Protein AF-A0A7X8TM30-F1 (afdb_monomer_lite)

Secondary structure (DSSP, 8-state):
---SSS-PPPPPPHHHHGGGGSHHHHHHHHHHHHHHHHHHHHHHHHHHHHHHHHHHTTTS-HHHHHHHHHHHHHHHHHHTTS-HHHHHHHHHHHHHHHHH--

pLDDT: mean 86.97, std 12.56, range [34.38, 96.81]

Foldseek 3Di:
DPPPPDDDQDDDPPVCPVVCVPVVVVVVSVVVSVVVVVVLVLLVVLLVVLVVQLVVCVVPDPVSSVVSNQVSLVVQCVVVVHDSVVSVVSNVVSVCCVVPPD

Sequence (102 aa):
MKDDQQFPRPEVPERVAHLMHEPALAALHNHTINIRRETARQIIRLLDDREDRQREVARDHIHYRRATAHEANRHAALLLETTEQTATAILNSAEYVREHLP

Radius of gyration: 17.88 Å; chains: 1; bounding box: 40×27×49 Å

Organism: NCBI:txid1463632

Structure (mmCIF, N/CA/C/O backbone):
data_AF-A0A7X8TM30-F1
#
_entry.id   AF-A0A7X8TM30-F1
#
loop_
_atom_site.group_PDB
_atom_site.id
_atom_site.type_symbol
_atom_site.label_atom_id
_atom_site.label_alt_id
_atom_site.label_comp_id
_atom_site.label_asym_id
_atom_site.label_entity_id
_atom_site.label_seq_id
_atom_site.pdbx_PDB_ins_code
_atom_site.Cartn_x
_atom_site.Cartn_y
_atom_site.Cartn_z
_atom_site.occupancy
_atom_site.B_iso_or_equiv
_atom_site.auth_seq_id
_atom_site.auth_comp_id
_atom_site.auth_asym_id
_atom_site.auth_atom_id
_atom_site.pdbx_PDB_model_num
ATOM 1 N N . MET A 1 1 ? -21.224 -1.572 -10.426 1.00 34.38 1 MET A N 1
ATOM 2 C CA . MET A 1 1 ? -21.110 -1.474 -8.957 1.00 34.38 1 MET A CA 1
ATOM 3 C C . MET A 1 1 ? -21.016 -2.882 -8.390 1.00 34.38 1 MET A C 1
ATOM 5 O O . MET A 1 1 ? -22.038 -3.520 -8.174 1.00 34.38 1 MET A O 1
ATOM 9 N N . LYS A 1 2 ? -19.797 -3.407 -8.262 1.00 35.66 2 LYS A N 1
ATOM 10 C CA . LYS A 1 2 ? -19.497 -4.682 -7.594 1.00 35.66 2 LYS A CA 1
ATOM 11 C C . LYS A 1 2 ? -18.190 -4.485 -6.812 1.00 35.66 2 LYS A C 1
ATOM 13 O O . LYS A 1 2 ? -17.198 -5.111 -7.135 1.00 35.66 2 LYS A O 1
ATOM 18 N N . ASP A 1 3 ? -18.183 -3.576 -5.837 1.00 44.09 3 ASP A N 1
ATOM 19 C CA . ASP A 1 3 ? -16.950 -3.191 -5.117 1.00 44.09 3 ASP A CA 1
ATOM 20 C C . ASP A 1 3 ? -16.993 -3.484 -3.604 1.00 44.09 3 ASP A C 1
ATOM 22 O O . ASP A 1 3 ? -16.168 -2.976 -2.846 1.00 44.09 3 ASP A O 1
ATOM 26 N N . ASP A 1 4 ? -17.929 -4.327 -3.150 1.00 43.72 4 ASP A N 1
ATOM 27 C CA . ASP A 1 4 ? -18.099 -4.632 -1.717 1.00 43.72 4 ASP A CA 1
ATOM 28 C C . ASP A 1 4 ? -17.808 -6.091 -1.324 1.00 43.72 4 ASP A C 1
ATOM 30 O O . ASP A 1 4 ? -17.810 -6.424 -0.138 1.00 43.72 4 ASP A O 1
ATOM 34 N N . GLN A 1 5 ? -17.503 -6.975 -2.279 1.00 52.38 5 GLN A N 1
ATOM 35 C CA . GLN A 1 5 ? -17.090 -8.351 -1.985 1.00 52.38 5 GLN A CA 1
ATOM 36 C C . GLN A 1 5 ? -15.587 -8.511 -2.208 1.00 52.38 5 GLN A C 1
ATOM 38 O O . GLN A 1 5 ? -15.202 -8.790 -3.333 1.00 52.38 5 GLN A O 1
ATOM 43 N N . GLN A 1 6 ? -14.761 -8.369 -1.158 1.00 60.66 6 GLN A N 1
ATOM 44 C CA . GLN A 1 6 ? -13.488 -9.123 -1.071 1.00 60.66 6 GLN A CA 1
ATOM 45 C C . GLN A 1 6 ? -12.687 -8.988 0.229 1.00 60.66 6 GLN A C 1
ATOM 47 O O . GLN A 1 6 ? -11.751 -9.754 0.417 1.00 60.66 6 GLN A O 1
ATOM 52 N N . PHE A 1 7 ? -13.036 -8.093 1.161 1.00 60.94 7 PHE A N 1
ATOM 53 C CA . PHE A 1 7 ? -12.339 -8.061 2.455 1.00 60.94 7 PHE A CA 1
ATOM 54 C C . PHE A 1 7 ? -13.133 -8.791 3.541 1.00 60.94 7 PHE A C 1
ATOM 56 O O . PHE A 1 7 ? -14.159 -8.247 3.988 1.00 60.94 7 PHE A O 1
ATOM 63 N N . PRO A 1 8 ? -12.671 -9.970 4.016 1.00 67.50 8 PRO A N 1
ATOM 64 C CA . PRO A 1 8 ? -13.305 -10.642 5.141 1.00 67.50 8 PRO A CA 1
ATOM 65 C C . PRO A 1 8 ? -13.369 -9.678 6.324 1.00 67.50 8 PRO A C 1
ATOM 67 O O . PRO A 1 8 ? -12.455 -8.881 6.564 1.00 67.50 8 PRO A O 1
ATOM 70 N N . ARG A 1 9 ? -14.503 -9.672 7.027 1.00 69.94 9 ARG A N 1
ATOM 71 C CA . ARG A 1 9 ? -14.637 -8.841 8.222 1.00 69.94 9 ARG A CA 1
ATOM 72 C C . ARG A 1 9 ? -13.778 -9.501 9.302 1.00 69.94 9 ARG A C 1
ATOM 74 O O . ARG A 1 9 ? -14.048 -10.657 9.614 1.00 69.94 9 ARG A O 1
ATOM 81 N N . PRO A 1 10 ? -12.746 -8.825 9.832 1.00 75.81 10 PRO A N 1
ATOM 82 C CA . PRO A 1 10 ? -11.920 -9.432 10.860 1.00 75.81 10 PRO A CA 1
ATOM 83 C C . PRO A 1 10 ? -12.794 -9.732 12.076 1.00 75.81 10 PRO A C 1
ATOM 85 O O . PRO A 1 10 ? -13.578 -8.882 12.509 1.00 75.81 10 PRO A O 1
ATOM 88 N N . GLU A 1 11 ? -12.682 -10.952 12.588 1.00 81.94 11 GLU A N 1
ATOM 89 C CA . GLU A 1 11 ? -13.421 -11.375 13.768 1.00 81.94 11 GLU A CA 1
ATOM 90 C C . GLU A 1 11 ? -12.873 -10.676 15.013 1.00 81.94 11 GLU A C 1
ATOM 92 O O . GLU A 1 11 ? -11.667 -10.437 15.153 1.00 81.94 11 GLU A O 1
ATOM 97 N N . VAL A 1 12 ? -13.777 -10.329 15.928 1.00 83.25 12 VAL A N 1
ATOM 98 C CA . VAL A 1 12 ? -13.389 -9.798 17.233 1.00 83.25 12 VAL A CA 1
ATOM 99 C C . VAL A 1 12 ? -12.866 -10.968 18.066 1.00 83.25 12 VAL A C 1
ATOM 101 O O . VAL A 1 12 ? -13.599 -11.940 18.240 1.00 83.25 12 VAL A O 1
ATOM 104 N N . PRO A 1 13 ? -11.639 -10.900 18.615 1.00 86.94 13 PRO A N 1
ATOM 105 C CA . PRO A 1 13 ? -11.124 -11.980 19.448 1.00 86.94 13 PRO A CA 1
ATOM 106 C C . PRO A 1 13 ? -12.039 -12.231 20.653 1.00 86.94 13 PRO A C 1
ATOM 108 O O . PRO A 1 13 ? -12.415 -11.281 21.340 1.00 86.94 13 PRO A O 1
ATOM 111 N N . GLU A 1 14 ? -12.331 -13.498 20.960 1.00 87.75 14 GLU A N 1
ATOM 112 C CA . GLU A 1 14 ? -13.285 -13.891 22.016 1.00 87.75 14 GLU A CA 1
ATOM 113 C C . GLU A 1 14 ? -13.021 -13.189 23.357 1.00 87.75 14 GLU A C 1
ATOM 115 O O . GLU A 1 14 ? -13.936 -12.666 23.992 1.00 87.75 14 GLU A O 1
ATOM 120 N N . ARG A 1 15 ? -11.742 -13.064 23.737 1.00 89.62 15 ARG A N 1
ATOM 121 C CA . ARG A 1 15 ? -11.289 -12.387 24.966 1.00 89.62 15 ARG A CA 1
ATOM 122 C C . ARG A 1 15 ? -11.779 -10.942 25.128 1.00 89.62 15 ARG A C 1
ATOM 124 O O . ARG A 1 15 ? -11.845 -10.453 26.249 1.00 89.62 15 ARG A O 1
ATOM 131 N N . VAL A 1 16 ? -12.096 -10.252 24.033 1.00 86.69 16 VAL A N 1
ATOM 132 C CA . VAL A 1 16 ? -12.571 -8.856 24.018 1.00 86.69 16 VAL A CA 1
ATOM 133 C C . VAL A 1 16 ? -13.969 -8.718 23.414 1.00 86.69 16 VAL A C 1
ATOM 135 O O . VAL A 1 16 ? -14.468 -7.603 23.299 1.00 86.69 16 VAL A O 1
ATOM 138 N N . ALA A 1 17 ? -14.637 -9.822 23.065 1.00 88.25 17 ALA A N 1
ATOM 139 C CA . ALA A 1 17 ? -15.962 -9.791 22.447 1.00 88.25 17 ALA A CA 1
ATOM 140 C C . ALA A 1 17 ? -17.011 -9.103 23.339 1.00 88.25 17 ALA A C 1
ATOM 142 O O . ALA A 1 17 ? -17.854 -8.365 22.837 1.00 88.25 17 ALA A O 1
ATOM 143 N N . HIS A 1 18 ? -16.898 -9.256 24.663 1.00 87.94 18 HIS A N 1
ATOM 144 C CA . HIS A 1 18 ? -17.770 -8.593 25.639 1.00 87.94 18 HIS A CA 1
ATOM 145 C C . HIS A 1 18 ? -17.720 -7.056 25.558 1.00 87.94 18 HIS A C 1
ATOM 147 O O . HIS A 1 18 ? -18.704 -6.395 25.876 1.00 87.94 18 HIS A O 1
ATOM 153 N N . LEU A 1 19 ? -16.611 -6.472 25.085 1.00 87.31 19 LEU A N 1
ATOM 154 C CA . LEU A 1 19 ? -16.474 -5.021 24.917 1.00 87.31 19 LEU A CA 1
ATOM 155 C C . LEU A 1 19 ? -17.322 -4.477 23.761 1.00 87.31 19 LEU A C 1
ATOM 157 O O . LEU A 1 19 ? -17.571 -3.278 23.699 1.00 87.31 19 LEU A O 1
ATOM 161 N N . MET A 1 20 ? -17.803 -5.337 22.860 1.00 89.12 20 MET A N 1
ATOM 162 C CA . MET A 1 20 ? -18.669 -4.928 21.749 1.00 89.12 20 MET A CA 1
ATOM 163 C C . MET A 1 20 ? -20.101 -4.598 22.191 1.00 89.12 20 MET A C 1
ATOM 165 O O . MET A 1 20 ? -20.871 -4.073 21.390 1.00 89.12 20 MET A O 1
ATOM 169 N N . HIS A 1 21 ? -20.462 -4.878 23.448 1.00 88.75 21 HIS A N 1
ATOM 170 C CA . HIS A 1 21 ? -21.724 -4.421 24.032 1.00 88.75 21 HIS A CA 1
ATOM 171 C C . HIS A 1 21 ? -21.711 -2.920 24.355 1.00 88.75 21 HIS A C 1
ATOM 173 O O . HIS A 1 21 ? -22.776 -2.312 24.421 1.00 88.75 21 HIS A O 1
ATOM 179 N N . GLU A 1 22 ? -20.526 -2.314 24.490 1.00 93.81 22 GLU A N 1
ATOM 180 C CA . GLU A 1 22 ? -20.376 -0.871 24.661 1.00 93.81 22 GLU A CA 1
ATOM 181 C C . GLU A 1 22 ? -20.471 -0.159 23.299 1.00 93.81 22 GLU A C 1
ATOM 183 O O . GLU A 1 22 ? -19.595 -0.350 22.442 1.00 93.81 22 GLU A O 1
ATOM 188 N N . PRO A 1 23 ? -21.482 0.706 23.067 1.00 89.75 23 PRO A N 1
ATOM 189 C CA . PRO A 1 23 ? -21.723 1.303 21.751 1.00 89.75 23 PRO A CA 1
ATOM 190 C C . PRO A 1 23 ? -20.528 2.094 21.207 1.00 89.75 23 PRO A C 1
ATOM 192 O O . PRO A 1 23 ? -20.227 2.032 20.014 1.00 89.75 23 PRO A O 1
ATOM 195 N N . ALA A 1 24 ? -19.815 2.808 22.082 1.00 91.38 24 ALA A N 1
ATOM 196 C CA . ALA A 1 24 ? -18.645 3.596 21.704 1.00 91.38 24 ALA A CA 1
ATOM 197 C C . ALA A 1 24 ? -17.479 2.713 21.223 1.00 91.38 24 ALA A C 1
ATOM 199 O O . ALA A 1 24 ? -16.830 3.031 20.225 1.00 91.38 24 ALA A O 1
ATOM 200 N N . LEU A 1 25 ? -17.240 1.578 21.889 1.00 90.94 25 LEU A N 1
ATOM 201 C CA . LEU A 1 25 ? -16.171 0.646 21.522 1.00 90.94 25 LEU A CA 1
ATOM 202 C C . LEU A 1 25 ? -16.513 -0.114 20.239 1.00 90.94 25 LEU A C 1
ATOM 204 O O . LEU A 1 25 ? -15.661 -0.254 19.360 1.00 90.94 25 LEU A O 1
ATOM 208 N N . ALA A 1 26 ? -17.773 -0.523 20.079 1.00 88.69 26 ALA A N 1
ATOM 209 C CA . ALA A 1 26 ? -18.247 -1.140 18.846 1.00 88.69 26 ALA A CA 1
ATOM 210 C C . ALA A 1 26 ? -18.121 -0.192 17.639 1.00 88.69 26 ALA A C 1
ATOM 212 O O . ALA A 1 26 ? -17.682 -0.606 16.560 1.00 88.69 26 ALA A O 1
ATOM 213 N N . ALA A 1 27 ? -18.456 1.090 17.817 1.00 89.50 27 ALA A N 1
ATOM 214 C CA . ALA A 1 27 ? -18.290 2.111 16.787 1.00 89.50 27 ALA A CA 1
ATOM 215 C C . ALA A 1 27 ? -16.812 2.316 16.417 1.00 89.50 27 ALA A C 1
ATOM 217 O O . ALA A 1 27 ? -16.472 2.297 15.231 1.00 89.50 27 ALA A O 1
ATOM 218 N N . LEU A 1 28 ? -15.923 2.430 17.411 1.00 90.12 28 LEU A N 1
ATOM 219 C CA . LEU A 1 28 ? -14.481 2.579 17.192 1.00 90.12 28 LEU A CA 1
ATOM 220 C C . LEU A 1 28 ? -13.877 1.372 16.459 1.00 90.12 28 LEU A C 1
ATOM 222 O O . LEU A 1 28 ? -13.056 1.534 15.550 1.00 90.12 28 LEU A O 1
ATOM 226 N N . HIS A 1 29 ? -14.306 0.160 16.813 1.00 89.06 29 HIS A N 1
ATOM 227 C CA . HIS A 1 29 ? -13.869 -1.061 16.146 1.00 89.06 29 HIS A CA 1
ATOM 228 C C . HIS A 1 29 ? -14.276 -1.070 14.666 1.00 89.06 29 HIS A C 1
ATOM 230 O O . HIS A 1 29 ? -13.436 -1.284 13.790 1.00 89.06 29 HIS A O 1
ATOM 236 N N . ASN A 1 30 ? -15.540 -0.755 14.369 1.00 88.62 30 ASN A N 1
ATOM 237 C CA . ASN A 1 30 ? -16.027 -0.662 12.991 1.00 88.62 30 ASN A CA 1
ATOM 238 C C . ASN A 1 30 ? -15.301 0.427 12.191 1.00 88.62 30 ASN A C 1
ATOM 240 O O . ASN A 1 30 ? -14.927 0.200 11.041 1.00 88.62 30 ASN A O 1
ATOM 244 N N . HIS A 1 31 ? -15.054 1.586 12.802 1.00 90.25 31 HIS A N 1
ATOM 245 C CA . HIS A 1 31 ? -14.280 2.658 12.183 1.00 90.25 31 HIS A CA 1
ATOM 246 C C . HIS A 1 31 ? -12.858 2.197 11.827 1.00 90.25 31 HIS A C 1
ATOM 248 O O . HIS A 1 31 ? -12.408 2.385 10.699 1.00 90.25 31 HIS A O 1
ATOM 254 N N . THR A 1 32 ? -12.193 1.493 12.746 1.00 90.25 32 THR A N 1
ATOM 255 C CA . THR A 1 32 ? -10.856 0.925 12.519 1.00 90.25 32 THR A CA 1
ATOM 256 C C . THR A 1 32 ? -10.850 -0.096 11.377 1.00 90.25 32 THR A C 1
ATOM 258 O O . THR A 1 32 ? -9.939 -0.083 10.549 1.00 90.25 32 THR A O 1
ATOM 261 N N . ILE A 1 33 ? -11.865 -0.965 11.287 1.00 90.00 33 ILE A N 1
ATOM 262 C CA . ILE A 1 33 ? -12.014 -1.902 10.160 1.00 90.00 33 ILE A CA 1
ATOM 263 C C . ILE A 1 33 ? -12.136 -1.141 8.839 1.00 90.00 33 ILE A C 1
ATOM 265 O O . ILE A 1 33 ? -11.490 -1.512 7.859 1.00 90.00 33 ILE A O 1
ATOM 269 N N . ASN A 1 34 ? -12.947 -0.086 8.806 1.00 89.88 34 ASN A N 1
ATOM 270 C CA . ASN A 1 34 ? -13.168 0.693 7.592 1.00 89.88 34 ASN A CA 1
ATOM 271 C C . ASN A 1 34 ? -11.890 1.400 7.126 1.00 89.88 34 ASN A C 1
ATOM 273 O O . ASN A 1 34 ? -11.575 1.322 5.942 1.00 89.88 34 ASN A O 1
ATOM 277 N N . ILE A 1 35 ? -11.118 1.994 8.045 1.00 90.62 35 ILE A N 1
ATOM 278 C CA . ILE A 1 35 ? -9.803 2.571 7.723 1.00 90.62 35 ILE A CA 1
ATOM 279 C C . ILE A 1 35 ? -8.891 1.503 7.117 1.00 90.62 35 ILE A C 1
ATOM 281 O O . ILE A 1 35 ? -8.347 1.706 6.038 1.00 90.62 35 ILE A O 1
ATOM 285 N N . ARG A 1 36 ? -8.770 0.334 7.760 1.00 89.12 36 ARG A N 1
ATOM 286 C CA . ARG A 1 36 ? -7.906 -0.753 7.265 1.00 89.12 36 ARG A CA 1
ATOM 287 C C . ARG A 1 36 ? -8.310 -1.236 5.875 1.00 89.12 36 ARG A C 1
ATOM 289 O O . ARG A 1 36 ? -7.438 -1.515 5.060 1.00 89.12 36 ARG A O 1
ATOM 296 N N . ARG A 1 37 ? -9.613 -1.329 5.600 1.00 89.19 37 ARG A N 1
ATOM 297 C CA . ARG A 1 37 ? -10.132 -1.684 4.271 1.00 89.19 37 ARG A CA 1
ATOM 298 C C . ARG A 1 37 ? -9.763 -0.641 3.230 1.00 89.19 37 ARG A C 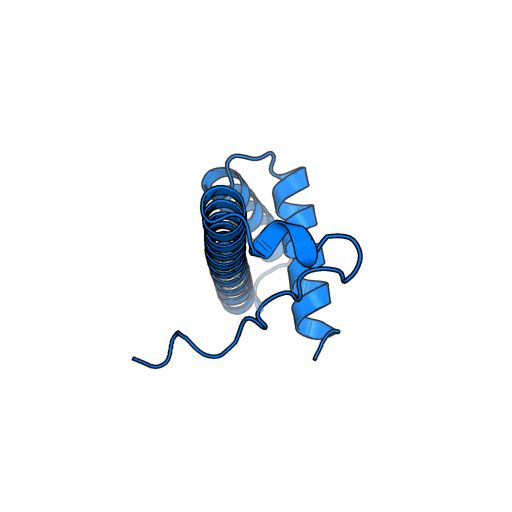1
ATOM 300 O O . ARG A 1 37 ? -9.344 -1.009 2.139 1.00 89.19 37 ARG A O 1
ATOM 307 N N . GLU A 1 38 ? -9.886 0.636 3.566 1.00 90.81 38 GLU A N 1
ATOM 308 C CA . GLU A 1 38 ? -9.515 1.706 2.646 1.00 90.81 38 GLU A CA 1
ATOM 309 C C . GLU A 1 38 ? -8.009 1.718 2.369 1.00 90.81 38 GLU A C 1
ATOM 311 O O . GLU A 1 38 ? -7.597 1.752 1.212 1.00 90.81 38 GLU A O 1
ATOM 316 N N . THR A 1 39 ? -7.181 1.551 3.403 1.00 90.38 39 THR A N 1
ATOM 317 C CA . THR A 1 39 ? -5.731 1.385 3.241 1.00 90.38 39 THR A CA 1
ATOM 318 C C . THR A 1 39 ? -5.398 0.176 2.366 1.00 90.38 39 THR A C 1
ATOM 320 O O . THR A 1 39 ? -4.553 0.270 1.480 1.00 90.38 39 THR A O 1
ATOM 323 N N . ALA A 1 40 ? -6.079 -0.957 2.558 1.00 89.81 40 ALA A N 1
ATOM 324 C CA . ALA A 1 40 ? -5.861 -2.142 1.734 1.00 89.81 40 ALA A CA 1
ATOM 325 C C . ALA A 1 40 ? -6.224 -1.893 0.260 1.00 89.81 40 ALA A C 1
ATOM 327 O O . ALA A 1 40 ? -5.462 -2.273 -0.625 1.00 89.81 40 ALA A O 1
ATOM 328 N N . ARG A 1 41 ? -7.333 -1.192 -0.022 1.00 90.88 41 ARG A N 1
ATOM 329 C CA . ARG A 1 41 ? -7.692 -0.778 -1.391 1.00 90.88 41 ARG A CA 1
ATOM 330 C C . ARG A 1 41 ? -6.636 0.132 -2.009 1.00 90.88 41 ARG A C 1
ATOM 332 O O . ARG A 1 41 ? -6.310 -0.032 -3.181 1.00 90.88 41 ARG A O 1
ATOM 339 N N . GLN A 1 42 ? -6.098 1.074 -1.238 1.00 93.12 42 GLN A N 1
ATOM 340 C CA . GLN A 1 42 ? -5.028 1.951 -1.705 1.00 93.12 42 GLN A CA 1
ATOM 341 C C . GLN A 1 42 ? -3.777 1.146 -2.081 1.00 93.12 42 GLN A C 1
ATOM 343 O O . GLN A 1 42 ? -3.223 1.358 -3.155 1.00 93.12 42 GLN A O 1
ATOM 348 N N . ILE A 1 43 ? -3.370 0.187 -1.243 1.00 92.75 43 ILE A N 1
ATOM 349 C CA . ILE A 1 43 ? -2.224 -0.693 -1.519 1.00 92.75 43 ILE A CA 1
ATOM 350 C C . ILE A 1 43 ? -2.460 -1.535 -2.779 1.00 92.75 43 ILE A C 1
ATOM 352 O O . ILE A 1 43 ? -1.555 -1.639 -3.601 1.00 92.75 43 ILE A O 1
ATOM 356 N N . ILE A 1 44 ? -3.666 -2.083 -2.973 1.00 91.94 44 ILE A N 1
ATOM 357 C CA . ILE A 1 44 ? -4.010 -2.837 -4.192 1.00 91.94 44 ILE A CA 1
ATOM 358 C C . ILE A 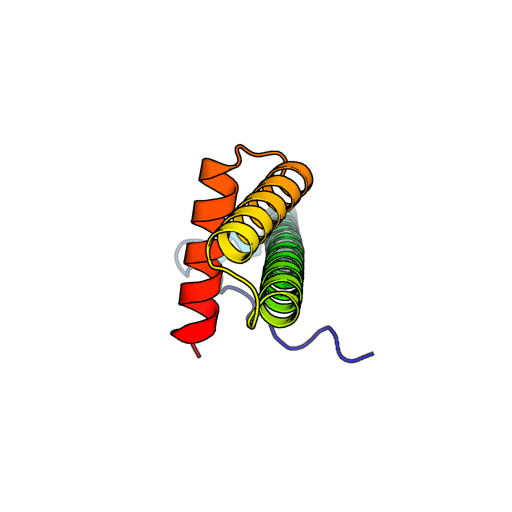1 44 ? -3.835 -1.963 -5.437 1.00 91.94 44 ILE A C 1
ATOM 360 O O . ILE A 1 44 ? -3.138 -2.364 -6.360 1.00 91.94 44 ILE A O 1
ATOM 364 N N . ARG A 1 45 ? -4.365 -0.734 -5.435 1.00 93.56 45 ARG A N 1
ATOM 365 C CA . ARG A 1 45 ? -4.204 0.185 -6.577 1.00 93.56 45 ARG A CA 1
ATOM 366 C C . ARG A 1 45 ? -2.738 0.501 -6.881 1.00 93.56 45 ARG A C 1
ATOM 368 O O . ARG A 1 45 ? -2.378 0.652 -8.041 1.00 93.56 45 ARG A O 1
ATOM 375 N N . LEU A 1 46 ? -1.899 0.616 -5.851 1.00 94.62 46 LEU A N 1
ATOM 376 C CA . LEU A 1 46 ? -0.460 0.841 -6.018 1.00 94.62 46 LEU A CA 1
ATOM 377 C C . LEU A 1 46 ? 0.261 -0.386 -6.588 1.00 94.62 46 LEU A C 1
ATOM 379 O O . LEU A 1 46 ? 1.199 -0.230 -7.367 1.00 94.62 46 LEU A O 1
ATOM 383 N N . LEU A 1 47 ? -0.164 -1.594 -6.210 1.00 93.69 47 LEU A N 1
ATOM 384 C CA . LEU A 1 47 ? 0.340 -2.829 -6.811 1.00 93.69 47 LEU A CA 1
ATOM 385 C C . LEU A 1 47 ? -0.048 -2.928 -8.284 1.00 93.69 47 LEU A C 1
ATOM 387 O O . LEU A 1 47 ? 0.812 -3.236 -9.103 1.00 93.69 47 LEU A O 1
ATOM 391 N N . ASP A 1 48 ? -1.302 -2.624 -8.615 1.00 93.00 48 ASP A N 1
ATOM 392 C CA . ASP A 1 48 ? -1.791 -2.666 -9.993 1.00 93.00 48 ASP A CA 1
ATOM 393 C C . ASP A 1 48 ? -1.047 -1.648 -10.876 1.00 93.00 48 ASP A C 1
ATOM 395 O O . ASP A 1 48 ? -0.541 -2.016 -11.932 1.00 93.00 48 ASP A O 1
ATOM 399 N N . ASP A 1 49 ? -0.859 -0.407 -10.403 1.00 92.31 49 ASP A N 1
ATOM 400 C CA . ASP A 1 49 ? -0.056 0.622 -11.093 1.00 92.31 49 ASP A CA 1
ATOM 401 C C . ASP A 1 49 ? 1.402 0.178 -11.307 1.00 92.31 49 ASP A C 1
ATOM 403 O O . ASP A 1 49 ? 1.967 0.343 -12.391 1.00 92.31 49 ASP A O 1
ATOM 407 N N . ARG A 1 50 ? 2.026 -0.427 -10.287 1.00 92.12 50 ARG A N 1
ATOM 408 C CA . ARG A 1 50 ? 3.388 -0.969 -10.401 1.00 92.12 50 ARG A CA 1
ATOM 409 C C . ARG A 1 50 ? 3.455 -2.081 -11.447 1.00 92.12 50 ARG A C 1
ATOM 411 O O . ARG A 1 50 ? 4.413 -2.124 -12.217 1.00 92.12 50 ARG A O 1
ATOM 418 N N . GLU A 1 51 ? 2.469 -2.969 -11.468 1.00 91.44 51 GLU A N 1
ATOM 419 C CA . GLU A 1 51 ? 2.408 -4.085 -12.405 1.00 91.44 51 GLU A CA 1
ATOM 420 C C . GLU A 1 51 ? 2.168 -3.605 -13.841 1.00 91.44 51 GLU A C 1
ATOM 422 O O . GLU A 1 51 ? 2.869 -4.039 -14.753 1.00 91.44 51 GLU A O 1
ATOM 427 N N . ASP A 1 52 ? 1.250 -2.658 -14.04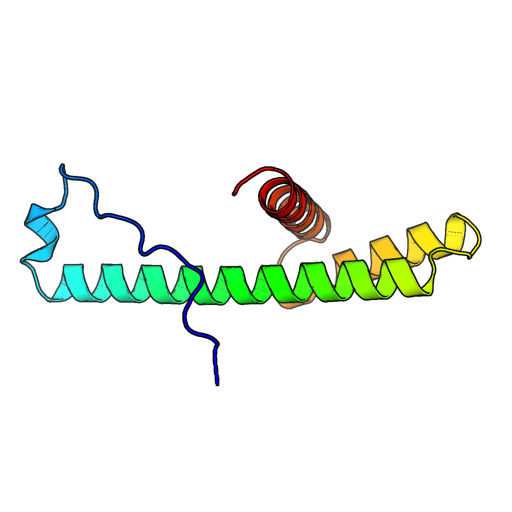5 1.00 91.81 52 ASP A N 1
ATOM 428 C CA . ASP A 1 52 ? 0.981 -2.038 -15.344 1.00 91.81 52 ASP A CA 1
ATOM 429 C C . ASP A 1 52 ? 2.247 -1.395 -15.917 1.00 91.81 52 ASP A C 1
ATOM 431 O O . ASP A 1 52 ? 2.666 -1.720 -17.031 1.00 91.81 52 ASP A O 1
ATOM 435 N N . ARG A 1 53 ? 2.944 -0.589 -15.109 1.00 91.25 53 ARG A N 1
ATOM 436 C CA . ARG A 1 53 ? 4.219 0.029 -15.497 1.00 91.25 53 ARG A CA 1
ATOM 437 C C . ARG A 1 53 ? 5.290 -1.004 -15.829 1.00 91.25 53 ARG A C 1
ATOM 439 O O . ARG A 1 53 ? 6.039 -0.829 -16.786 1.00 91.25 53 ARG A O 1
ATOM 446 N N . GLN A 1 54 ? 5.380 -2.095 -15.068 1.00 89.50 54 GLN A N 1
ATOM 447 C CA . GLN A 1 54 ? 6.320 -3.182 -15.361 1.00 89.50 54 GLN A CA 1
ATOM 448 C C . GLN A 1 54 ? 5.977 -3.922 -16.657 1.00 89.50 54 GLN A C 1
ATOM 450 O O . GLN A 1 54 ? 6.894 -4.302 -17.389 1.00 89.50 54 GLN A O 1
ATOM 455 N N . ARG A 1 55 ? 4.686 -4.117 -16.957 1.00 91.12 55 ARG A N 1
ATOM 456 C CA . ARG A 1 55 ? 4.226 -4.723 -18.214 1.00 91.12 55 ARG A CA 1
ATOM 457 C C . ARG A 1 55 ? 4.569 -3.843 -19.415 1.00 91.12 55 ARG A C 1
ATOM 459 O O . ARG A 1 55 ? 5.025 -4.382 -20.424 1.00 91.12 55 ARG A O 1
ATOM 466 N N . GLU A 1 56 ? 4.424 -2.524 -19.296 1.00 90.94 56 GLU A N 1
ATOM 467 C CA . GLU A 1 56 ? 4.787 -1.562 -20.347 1.00 90.94 56 GLU A CA 1
ATOM 468 C C . GLU A 1 56 ? 6.270 -1.657 -20.730 1.00 90.94 56 GLU A C 1
ATOM 470 O O . GLU A 1 56 ? 6.597 -1.727 -21.914 1.00 90.94 56 GLU A O 1
ATOM 475 N N . VAL A 1 57 ? 7.160 -1.758 -19.737 1.00 91.50 57 VAL A N 1
ATOM 476 C CA . VAL A 1 57 ? 8.618 -1.805 -19.960 1.00 91.50 57 VAL A CA 1
ATOM 477 C C . VAL A 1 57 ? 9.194 -3.225 -20.012 1.00 91.50 57 VAL A C 1
ATOM 479 O O . VAL A 1 57 ? 10.412 -3.416 -20.001 1.00 91.50 57 VAL A O 1
ATOM 482 N N . ALA A 1 58 ? 8.355 -4.266 -20.058 1.00 85.81 58 ALA A N 1
ATOM 483 C CA . ALA A 1 58 ? 8.797 -5.657 -19.901 1.00 85.81 58 ALA A CA 1
ATOM 484 C C . ALA A 1 58 ? 9.840 -6.091 -20.950 1.00 85.81 58 ALA A C 1
ATOM 486 O O . ALA A 1 58 ? 10.737 -6.890 -20.650 1.00 85.81 58 ALA A O 1
ATOM 487 N N . ARG A 1 59 ? 9.726 -5.545 -22.170 1.00 85.81 59 ARG A N 1
ATOM 488 C CA . ARG A 1 59 ? 10.602 -5.824 -23.321 1.00 85.81 59 ARG A CA 1
ATOM 489 C C . ARG A 1 59 ? 11.802 -4.877 -23.429 1.00 85.81 59 ARG A C 1
ATOM 491 O O . ARG A 1 59 ? 12.639 -5.081 -24.306 1.00 85.81 59 ARG A O 1
ATOM 498 N N . ASP A 1 60 ? 11.904 -3.891 -22.543 1.00 88.56 60 ASP A N 1
ATOM 499 C CA . ASP A 1 60 ? 12.978 -2.904 -22.567 1.00 88.56 60 ASP A CA 1
ATOM 500 C C . ASP A 1 60 ? 14.250 -3.399 -21.869 1.00 88.56 60 ASP A C 1
ATOM 502 O O . ASP A 1 60 ? 14.281 -4.404 -21.148 1.00 88.56 60 ASP A O 1
ATOM 506 N N . HIS A 1 61 ? 15.340 -2.656 -22.075 1.00 88.81 61 HIS A N 1
ATOM 507 C CA . HIS A 1 61 ? 16.625 -2.934 -21.447 1.00 88.81 61 HIS A CA 1
ATOM 508 C C . HIS A 1 61 ? 16.530 -2.889 -19.911 1.00 88.81 61 HIS A C 1
ATOM 510 O O . HIS A 1 61 ? 15.795 -2.090 -19.328 1.00 88.81 61 HIS A O 1
ATOM 516 N N . ILE A 1 62 ? 17.342 -3.703 -19.228 1.00 86.50 62 ILE A N 1
ATOM 517 C CA . ILE A 1 62 ? 17.269 -3.906 -17.770 1.00 86.50 62 ILE A CA 1
ATOM 518 C C . ILE A 1 62 ? 17.358 -2.609 -16.947 1.00 86.50 62 ILE A C 1
ATOM 520 O O . ILE A 1 62 ? 16.724 -2.502 -15.898 1.00 86.50 62 ILE A O 1
ATOM 524 N N . HIS A 1 63 ? 18.107 -1.612 -17.428 1.00 87.19 63 HIS A N 1
ATOM 525 C CA . HIS A 1 63 ? 18.220 -0.305 -16.775 1.00 87.19 63 HIS A CA 1
ATOM 526 C C . HIS A 1 63 ? 16.899 0.470 -16.767 1.00 87.19 63 HIS A C 1
ATOM 528 O O . HIS A 1 63 ? 16.564 1.046 -15.734 1.00 87.19 63 HIS A O 1
ATOM 534 N N . TYR A 1 64 ? 16.131 0.429 -17.861 1.00 89.31 64 TYR A N 1
ATOM 535 C CA . TYR A 1 64 ? 14.815 1.068 -17.929 1.00 89.31 64 TYR A CA 1
ATOM 536 C C . TYR A 1 64 ? 13.846 0.400 -16.962 1.00 89.31 64 TYR A C 1
ATOM 538 O O . TYR A 1 64 ? 13.264 1.076 -16.124 1.00 89.31 64 TYR A O 1
ATOM 546 N N . ARG A 1 65 ? 13.795 -0.937 -16.950 1.00 88.38 65 ARG A N 1
ATOM 547 C CA . ARG A 1 65 ? 12.944 -1.684 -16.007 1.00 88.38 65 ARG A CA 1
ATOM 548 C C . ARG A 1 65 ? 13.239 -1.345 -14.547 1.00 88.38 65 ARG A C 1
ATOM 550 O O . ARG A 1 65 ? 12.322 -1.180 -13.745 1.00 88.38 65 ARG A O 1
ATOM 557 N N . ARG A 1 66 ? 14.524 -1.220 -14.194 1.00 88.94 66 ARG A N 1
ATOM 558 C CA . ARG A 1 66 ? 14.938 -0.846 -12.835 1.00 88.94 66 ARG A CA 1
ATOM 559 C C . ARG A 1 66 ? 14.540 0.590 -12.491 1.00 88.94 66 ARG A C 1
ATOM 561 O O . ARG A 1 66 ? 14.106 0.824 -11.368 1.00 88.94 66 ARG A O 1
ATOM 568 N N . ALA A 1 67 ? 14.679 1.524 -13.430 1.00 91.38 67 ALA A N 1
ATOM 569 C CA . ALA A 1 67 ? 14.266 2.911 -13.237 1.00 91.38 67 ALA A CA 1
ATOM 570 C C . ALA A 1 67 ? 12.745 3.024 -13.043 1.00 91.38 67 ALA A C 1
ATOM 572 O O . ALA A 1 67 ? 12.308 3.657 -12.089 1.00 91.38 67 ALA A O 1
ATOM 573 N N . THR A 1 68 ? 11.952 2.324 -13.857 1.00 92.19 68 THR A N 1
ATOM 574 C CA . THR A 1 68 ? 10.487 2.287 -13.739 1.00 92.19 68 THR A CA 1
ATOM 575 C C . THR A 1 68 ? 10.028 1.694 -12.408 1.00 92.19 68 THR A C 1
ATOM 577 O O . THR A 1 68 ? 9.147 2.247 -11.755 1.00 92.19 68 THR A O 1
ATOM 580 N N . ALA A 1 69 ? 10.648 0.602 -11.948 1.00 89.00 69 ALA A N 1
ATOM 581 C CA . ALA A 1 69 ? 10.333 0.030 -10.637 1.00 89.00 69 ALA A CA 1
ATOM 582 C C . ALA A 1 69 ? 10.665 1.000 -9.486 1.00 89.00 69 ALA A C 1
ATOM 584 O O . ALA A 1 69 ? 9.899 1.114 -8.530 1.00 89.00 69 ALA A O 1
ATOM 585 N N . HIS A 1 70 ? 11.788 1.715 -9.591 1.00 92.94 70 HIS A N 1
ATOM 586 C CA . HIS A 1 70 ? 12.191 2.732 -8.620 1.00 92.94 70 HIS A CA 1
ATOM 587 C C . HIS A 1 70 ? 11.200 3.908 -8.595 1.00 92.94 70 HIS A C 1
ATOM 589 O O . HIS A 1 70 ? 10.785 4.356 -7.529 1.00 92.94 70 HIS A O 1
ATOM 595 N N . GLU A 1 71 ? 10.756 4.369 -9.764 1.00 93.75 71 GLU A N 1
ATOM 596 C CA . GLU A 1 71 ? 9.751 5.424 -9.885 1.00 93.75 71 GLU A CA 1
ATOM 597 C C . GLU A 1 71 ? 8.395 5.004 -9.303 1.00 93.75 71 GLU A C 1
ATOM 599 O O . GLU A 1 71 ? 7.793 5.769 -8.547 1.00 93.75 71 GLU A O 1
ATOM 604 N N . ALA A 1 72 ? 7.946 3.775 -9.576 1.00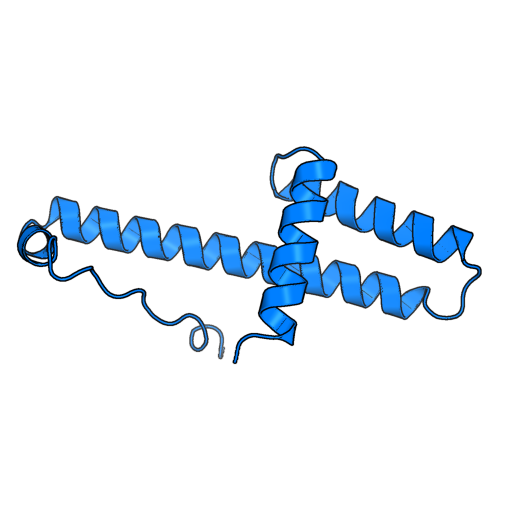 92.94 72 ALA A N 1
ATOM 605 C CA . ALA A 1 72 ? 6.713 3.233 -9.009 1.00 92.94 72 ALA A CA 1
ATOM 606 C C . ALA A 1 72 ? 6.761 3.190 -7.471 1.00 92.94 72 ALA A C 1
ATOM 608 O O . ALA A 1 72 ? 5.829 3.646 -6.805 1.00 92.94 72 ALA A O 1
ATOM 609 N N . ASN A 1 73 ? 7.875 2.729 -6.892 1.00 94.06 73 ASN A N 1
ATOM 610 C CA . ASN A 1 73 ? 8.056 2.699 -5.438 1.00 94.06 73 ASN A CA 1
ATOM 611 C C . ASN A 1 73 ? 8.112 4.106 -4.831 1.00 94.06 73 ASN A C 1
ATOM 613 O O . ASN A 1 73 ? 7.523 4.350 -3.776 1.00 94.06 73 ASN A O 1
ATOM 617 N N . ARG A 1 74 ? 8.769 5.055 -5.505 1.00 95.06 74 ARG A N 1
ATOM 618 C CA . ARG A 1 74 ? 8.798 6.460 -5.085 1.00 95.06 74 ARG A CA 1
ATOM 619 C C . ARG A 1 74 ? 7.406 7.092 -5.118 1.00 95.06 74 ARG A C 1
ATOM 621 O O . ARG A 1 74 ? 7.046 7.816 -4.193 1.00 95.06 74 ARG A O 1
ATOM 628 N N . HIS A 1 75 ? 6.614 6.810 -6.150 1.00 94.06 75 HIS A N 1
ATOM 629 C CA . HIS A 1 75 ? 5.231 7.274 -6.250 1.00 94.06 75 HIS A CA 1
ATOM 630 C C . HIS A 1 75 ? 4.368 6.717 -5.109 1.00 94.06 75 HIS A C 1
ATOM 632 O O . HIS A 1 75 ? 3.658 7.470 -4.442 1.00 94.06 75 HIS A O 1
ATOM 638 N N . ALA A 1 76 ? 4.498 5.421 -4.814 1.00 94.31 76 ALA A N 1
ATOM 639 C CA . ALA A 1 76 ? 3.827 4.795 -3.680 1.00 94.31 76 ALA A CA 1
ATOM 640 C C . ALA A 1 76 ? 4.234 5.420 -2.337 1.00 94.31 76 ALA A C 1
ATOM 642 O O . ALA A 1 76 ? 3.381 5.640 -1.482 1.00 94.31 76 ALA A O 1
ATOM 643 N N . ALA A 1 77 ? 5.511 5.761 -2.159 1.00 96.25 77 ALA A N 1
ATOM 644 C CA . ALA A 1 77 ? 6.005 6.417 -0.951 1.00 96.25 77 ALA A CA 1
ATOM 645 C C . ALA A 1 77 ? 5.341 7.777 -0.699 1.00 96.25 77 ALA A C 1
ATOM 647 O O . ALA A 1 77 ? 4.970 8.074 0.434 1.00 96.25 77 ALA A O 1
ATOM 648 N N . LEU A 1 78 ? 5.136 8.567 -1.759 1.00 95.56 78 LEU A N 1
ATOM 649 C CA . LEU A 1 78 ? 4.427 9.846 -1.677 1.00 95.56 78 LEU A CA 1
ATOM 650 C C . LEU A 1 78 ? 2.958 9.654 -1.285 1.00 95.56 78 LEU A C 1
ATOM 652 O O . LEU A 1 78 ? 2.457 10.381 -0.436 1.00 95.56 78 LEU A O 1
ATOM 656 N N . LEU A 1 79 ? 2.281 8.664 -1.871 1.00 93.81 79 LEU A N 1
ATOM 657 C CA . LEU A 1 79 ? 0.861 8.403 -1.610 1.00 93.81 79 LEU A CA 1
ATOM 658 C C . LEU A 1 79 ? 0.594 7.764 -0.241 1.00 93.81 79 LEU A C 1
ATOM 660 O O . LEU A 1 79 ? -0.490 7.937 0.311 1.00 93.81 79 LEU A O 1
ATOM 664 N N . LEU A 1 80 ? 1.561 7.022 0.295 1.00 93.00 80 LEU A N 1
ATOM 665 C CA . LEU A 1 80 ? 1.498 6.403 1.621 1.00 93.00 80 LEU A CA 1
ATOM 666 C C . LEU A 1 80 ? 2.144 7.267 2.716 1.00 93.00 80 LEU A C 1
ATOM 668 O O . LEU A 1 80 ? 2.235 6.815 3.855 1.00 93.00 80 LEU A O 1
ATOM 672 N N . GLU A 1 81 ? 2.625 8.466 2.371 1.00 95.38 81 GLU A N 1
ATOM 673 C CA . GLU A 1 81 ? 3.303 9.397 3.283 1.00 95.38 81 GLU A CA 1
ATOM 674 C C . GLU A 1 81 ? 4.445 8.737 4.079 1.00 95.38 81 GLU A C 1
ATOM 676 O O . GLU A 1 81 ? 4.604 8.915 5.287 1.00 95.38 81 GLU A O 1
ATOM 681 N N . THR A 1 82 ? 5.258 7.930 3.397 1.00 95.75 82 THR A N 1
ATOM 682 C CA . THR A 1 82 ? 6.329 7.146 4.019 1.00 95.75 82 THR A CA 1
ATOM 683 C C . THR A 1 82 ? 7.631 7.227 3.226 1.00 95.75 82 THR A C 1
ATOM 685 O O . THR A 1 82 ? 7.711 7.864 2.177 1.00 95.75 82 THR A O 1
ATOM 688 N N . THR A 1 83 ? 8.696 6.606 3.733 1.00 96.81 83 THR A N 1
ATOM 689 C CA . THR A 1 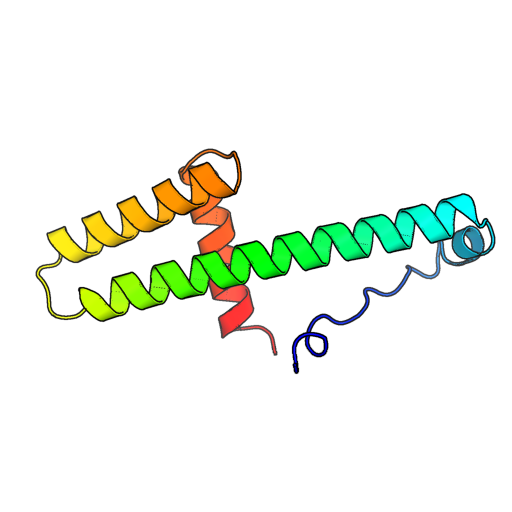83 ? 9.960 6.520 2.994 1.00 96.81 83 THR A CA 1
ATOM 690 C C . THR A 1 83 ? 9.842 5.507 1.863 1.00 96.81 83 THR A C 1
ATOM 692 O O . THR A 1 83 ? 9.107 4.524 1.953 1.00 96.81 83 THR A O 1
ATOM 695 N N . GLU A 1 84 ? 10.620 5.693 0.802 1.00 95.44 84 GLU A N 1
ATOM 696 C CA . GLU A 1 84 ? 10.612 4.753 -0.318 1.00 95.44 84 GLU A CA 1
ATOM 697 C C . GLU A 1 84 ? 10.990 3.325 0.092 1.00 95.44 84 GLU A C 1
ATOM 699 O O . GLU A 1 84 ? 10.407 2.355 -0.394 1.00 95.44 84 GLU A O 1
ATOM 704 N N . GLN A 1 85 ? 11.922 3.188 1.036 1.00 95.56 85 GLN A N 1
ATOM 705 C CA . GLN A 1 85 ? 12.288 1.892 1.594 1.00 95.56 85 GLN A CA 1
ATOM 706 C C . GLN A 1 85 ? 11.081 1.203 2.248 1.00 95.56 85 GLN A C 1
ATOM 708 O O . GLN A 1 85 ? 10.838 0.022 1.999 1.00 95.56 85 GLN A O 1
ATOM 713 N N . THR A 1 86 ? 10.303 1.940 3.045 1.00 95.75 86 THR A N 1
ATOM 714 C CA . THR A 1 86 ? 9.097 1.414 3.695 1.00 95.75 86 THR A CA 1
ATOM 715 C C . THR A 1 86 ? 8.012 1.090 2.673 1.00 95.75 86 THR A C 1
ATOM 717 O O . THR A 1 86 ? 7.426 0.013 2.739 1.00 95.75 86 THR A O 1
ATOM 720 N N . ALA A 1 87 ? 7.781 1.962 1.689 1.00 94.75 87 ALA A N 1
ATOM 721 C CA . ALA A 1 87 ? 6.819 1.710 0.617 1.00 94.75 87 ALA A CA 1
ATOM 722 C C . ALA A 1 87 ? 7.178 0.448 -0.180 1.00 94.75 87 ALA A C 1
ATOM 724 O O . ALA A 1 87 ? 6.323 -0.401 -0.410 1.00 94.75 87 ALA A O 1
ATOM 725 N N . THR A 1 88 ? 8.458 0.271 -0.514 1.00 95.50 88 THR A N 1
ATOM 726 C CA . THR A 1 88 ? 8.963 -0.936 -1.183 1.00 95.50 88 THR A CA 1
ATOM 727 C C . THR A 1 88 ? 8.688 -2.188 -0.347 1.00 95.50 88 THR A C 1
ATOM 729 O O . THR A 1 88 ? 8.213 -3.190 -0.874 1.00 95.50 88 THR A O 1
ATOM 732 N N . ALA A 1 89 ? 8.948 -2.142 0.964 1.00 96.31 89 ALA A N 1
ATOM 733 C CA . ALA A 1 89 ? 8.684 -3.268 1.858 1.00 96.31 89 ALA A CA 1
ATOM 734 C C . ALA A 1 89 ? 7.184 -3.600 1.959 1.00 96.31 89 ALA A C 1
ATOM 736 O O . ALA A 1 89 ? 6.819 -4.777 1.925 1.00 96.31 89 ALA A O 1
ATOM 737 N N . ILE A 1 90 ? 6.321 -2.580 2.037 1.00 94.44 90 ILE A N 1
ATOM 738 C CA . ILE A 1 90 ? 4.859 -2.738 2.038 1.00 94.44 90 ILE A CA 1
ATOM 739 C C . ILE A 1 90 ? 4.402 -3.403 0.741 1.00 94.44 90 ILE A C 1
ATOM 741 O O . ILE A 1 90 ? 3.700 -4.410 0.798 1.00 94.44 90 ILE A O 1
ATOM 745 N N . LEU A 1 91 ? 4.823 -2.879 -0.414 1.00 94.25 91 LEU A N 1
ATOM 746 C CA . LEU A 1 91 ? 4.414 -3.408 -1.714 1.00 94.25 91 LEU A CA 1
ATOM 747 C C . LEU A 1 91 ? 4.911 -4.838 -1.924 1.00 94.25 91 LEU A C 1
ATOM 749 O O . LEU A 1 91 ? 4.115 -5.687 -2.296 1.00 94.25 91 LEU A O 1
ATOM 753 N N . ASN A 1 92 ? 6.171 -5.146 -1.609 1.00 94.62 92 ASN A N 1
ATOM 754 C CA . ASN A 1 92 ? 6.682 -6.516 -1.725 1.00 94.62 92 ASN A CA 1
ATOM 755 C C . ASN A 1 92 ? 5.927 -7.493 -0.807 1.00 94.62 92 ASN A C 1
ATOM 757 O O . ASN A 1 92 ? 5.647 -8.623 -1.196 1.00 94.62 92 ASN A O 1
ATOM 761 N N . SER A 1 93 ? 5.577 -7.065 0.410 1.00 93.62 93 SER A N 1
ATOM 762 C CA . SER A 1 93 ? 4.802 -7.902 1.337 1.00 93.62 93 SER A CA 1
ATOM 763 C C . SER A 1 93 ? 3.375 -8.118 0.834 1.00 93.62 93 SER A C 1
ATOM 765 O O . SER A 1 93 ? 2.845 -9.222 0.926 1.00 93.62 93 SER A O 1
ATOM 767 N N . ALA A 1 94 ? 2.749 -7.075 0.290 1.00 91.81 94 ALA A N 1
ATOM 768 C CA . ALA A 1 94 ? 1.401 -7.147 -0.257 1.00 91.81 94 ALA A CA 1
ATOM 769 C C . ALA A 1 94 ? 1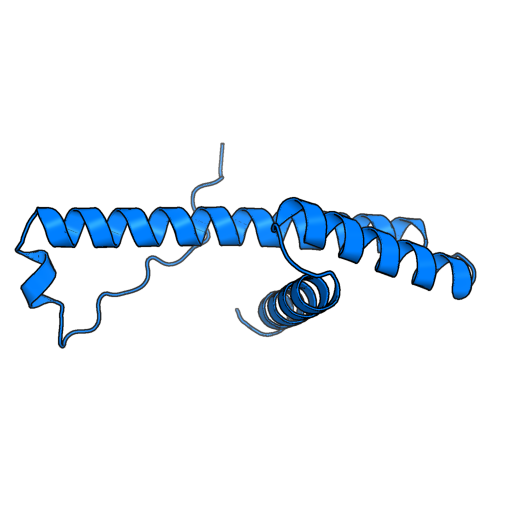.343 -7.984 -1.548 1.00 91.81 94 ALA A C 1
ATOM 771 O O . ALA A 1 94 ? 0.406 -8.754 -1.728 1.00 91.81 94 ALA A O 1
ATOM 772 N N . GLU A 1 95 ? 2.360 -7.884 -2.404 1.00 92.38 95 GLU A N 1
ATOM 773 C CA . GLU A 1 95 ? 2.558 -8.725 -3.589 1.00 92.38 95 GLU A CA 1
ATOM 774 C C . GLU A 1 95 ? 2.696 -10.199 -3.191 1.00 92.38 95 GLU A C 1
ATOM 776 O O . GLU A 1 95 ? 1.942 -11.037 -3.678 1.00 92.38 95 GLU A O 1
ATOM 781 N N . TYR A 1 96 ? 3.547 -10.496 -2.202 1.00 92.50 96 TYR A N 1
ATOM 782 C CA . TYR A 1 96 ? 3.678 -11.844 -1.649 1.00 92.50 96 TYR A CA 1
ATOM 783 C C . TYR A 1 96 ? 2.339 -12.392 -1.139 1.00 92.50 96 TYR A C 1
ATOM 785 O O . TYR A 1 96 ? 1.961 -13.511 -1.481 1.00 92.50 96 TYR A O 1
ATOM 793 N N . VAL A 1 97 ? 1.601 -11.596 -0.356 1.00 88.88 97 VAL A N 1
ATOM 794 C CA . VAL A 1 97 ? 0.264 -11.952 0.145 1.00 88.88 97 VAL A CA 1
ATOM 795 C C . VAL A 1 97 ? -0.699 -12.240 -1.008 1.00 88.88 97 VAL A C 1
ATOM 797 O O . VAL A 1 97 ? -1.377 -13.259 -0.971 1.00 88.88 97 VAL A O 1
ATOM 800 N N . ARG A 1 98 ? -0.731 -11.390 -2.041 1.00 86.00 98 ARG A N 1
ATOM 801 C CA . ARG A 1 98 ? -1.599 -11.550 -3.219 1.00 86.00 98 ARG A CA 1
ATOM 802 C C . ARG A 1 98 ? -1.303 -12.832 -4.001 1.00 86.00 98 ARG A C 1
ATOM 804 O O . ARG A 1 98 ? -2.216 -13.422 -4.563 1.00 86.00 98 ARG A O 1
ATOM 811 N N . GLU A 1 99 ? -0.041 -13.244 -4.055 1.00 88.25 99 GLU A N 1
ATOM 812 C CA . GLU A 1 99 ? 0.393 -14.434 -4.795 1.00 88.25 99 GLU A CA 1
ATOM 813 C C . GLU A 1 99 ? 0.247 -15.742 -4.004 1.00 88.25 99 GLU A C 1
ATOM 815 O O . GLU A 1 99 ? 0.071 -16.801 -4.605 1.00 88.25 99 GLU A O 1
ATOM 820 N N . HIS A 1 100 ? 0.345 -15.689 -2.671 1.00 87.62 100 HIS A N 1
ATOM 821 C CA . HIS A 1 100 ? 0.501 -16.885 -1.830 1.00 87.62 100 HIS A CA 1
ATOM 822 C C . HIS A 1 100 ? -0.649 -17.129 -0.851 1.00 87.62 100 HIS A C 1
ATOM 824 O O . HIS A 1 100 ? -0.707 -18.210 -0.260 1.00 87.62 100 HIS A O 1
ATOM 830 N N . LEU A 1 101 ? -1.545 -16.160 -0.644 1.00 72.75 101 LEU A N 1
ATOM 831 C CA . LEU A 1 101 ? -2.710 -16.323 0.221 1.00 72.75 101 LEU A CA 1
ATOM 832 C C . LEU A 1 101 ? -4.004 -16.343 -0.616 1.00 72.75 101 LEU A C 1
ATOM 834 O O . LEU A 1 101 ? -4.133 -15.535 -1.534 1.00 72.75 101 LEU A O 1
ATOM 838 N N . PRO A 1 102 ? -4.920 -17.292 -0.333 1.00 54.69 102 PRO A N 1
ATOM 839 C CA . PRO A 1 102 ? -6.151 -17.503 -1.097 1.00 54.69 102 PRO A CA 1
ATOM 840 C C . PRO A 1 102 ? -7.193 -16.392 -0.917 1.00 54.69 102 PRO A C 1
ATOM 842 O O . PRO A 1 102 ? -7.225 -15.761 0.166 1.00 54.69 102 PRO A O 1
#